Protein AF-A0AAW5ZB69-F1 (afdb_monomer)

Sequence (77 aa):
EVDIAVDPIEGTRMVAMGQSNALAVMAFAPRGSLLHAPDMYMKKLVVNRLAAGAIDLSLPLVDNLRNVAKALGKPLD

Mean predicted aligned error: 3.07 Å

Foldseek 3Di:
DKDKDWDQWDPPVCVVVVHPDIDTDMDIDHPPPDPPDDPDDDDDDDADPLLVPQDDPPDDPVSSLVSRCVSVVHDSD

Organism: Escherichia coli (NCBI:txid562)

Structure (mmCIF, N/CA/C/O backbone):
data_AF-A0AAW5ZB69-F1
#
_entry.id   AF-A0AAW5ZB69-F1
#
loop_
_atom_site.group_PDB
_atom_site.id
_atom_site.type_symbol
_atom_site.label_atom_id
_atom_site.label_alt_id
_atom_site.label_comp_id
_atom_site.label_asym_id
_atom_site.label_entity_id
_atom_site.label_seq_id
_atom_site.pdbx_PDB_ins_code
_atom_site.Cartn_x
_atom_site.Cartn_y
_atom_site.Cartn_z
_atom_site.occupancy
_atom_site.B_iso_or_equiv
_atom_site.auth_seq_id
_atom_site.auth_comp_id
_atom_site.auth_asym_id
_atom_site.auth_atom_id
_atom_site.pdbx_PDB_model_num
ATOM 1 N N . GLU A 1 1 ? 24.404 6.105 -0.354 1.00 91.00 1 GLU A N 1
ATOM 2 C CA . GLU A 1 1 ? 23.846 5.162 -1.345 1.00 91.00 1 GLU A CA 1
ATOM 3 C C . GLU A 1 1 ? 22.338 5.083 -1.145 1.00 91.00 1 GLU A C 1
ATOM 5 O O . GLU A 1 1 ? 21.895 5.265 -0.012 1.00 91.00 1 GLU A O 1
ATOM 10 N N . VAL A 1 2 ? 21.570 4.906 -2.219 1.00 96.94 2 VAL A N 1
ATOM 11 C CA . VAL A 1 2 ? 20.099 4.941 -2.211 1.00 96.94 2 VAL A CA 1
ATOM 12 C C . VAL A 1 2 ? 19.546 3.711 -2.920 1.00 96.94 2 VAL A C 1
ATOM 14 O O . VAL A 1 2 ? 20.143 3.261 -3.896 1.00 96.94 2 VAL A O 1
ATOM 17 N N . ASP A 1 3 ? 18.400 3.221 -2.459 1.00 97.94 3 ASP A N 1
ATOM 18 C CA . ASP A 1 3 ? 17.602 2.242 -3.192 1.00 97.94 3 ASP A CA 1
ATOM 19 C C . ASP A 1 3 ? 16.560 2.966 -4.039 1.00 97.94 3 ASP A C 1
ATOM 21 O O . ASP A 1 3 ? 16.041 4.020 -3.651 1.00 97.94 3 ASP A O 1
ATOM 25 N N . ILE A 1 4 ? 16.238 2.376 -5.188 1.00 97.50 4 ILE A N 1
ATOM 26 C CA . ILE A 1 4 ? 15.269 2.917 -6.137 1.00 97.50 4 ILE A CA 1
ATOM 2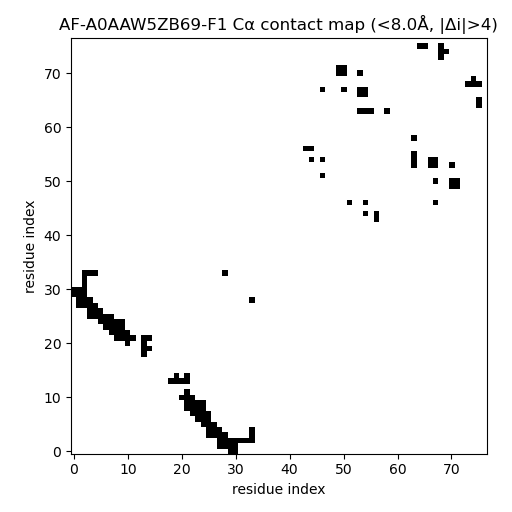7 C C . ILE A 1 4 ? 14.283 1.811 -6.500 1.00 97.50 4 ILE A C 1
ATOM 29 O O . ILE A 1 4 ? 14.690 0.740 -6.947 1.00 97.50 4 ILE A O 1
ATOM 33 N N . ALA A 1 5 ? 12.990 2.086 -6.338 1.00 97.81 5 ALA A N 1
ATOM 34 C CA . ALA A 1 5 ? 11.912 1.275 -6.893 1.00 97.81 5 ALA A CA 1
ATOM 35 C C . ALA A 1 5 ? 11.234 2.050 -8.024 1.00 97.81 5 ALA A C 1
ATOM 37 O O . ALA A 1 5 ? 10.962 3.246 -7.889 1.00 97.81 5 ALA A O 1
ATOM 38 N N . VAL A 1 6 ? 10.971 1.373 -9.140 1.00 97.56 6 VAL A N 1
ATOM 39 C CA . VAL A 1 6 ? 10.396 1.980 -10.343 1.00 97.56 6 VAL A CA 1
ATOM 40 C C . VAL A 1 6 ? 9.207 1.176 -10.836 1.00 97.56 6 VAL A C 1
ATOM 42 O O .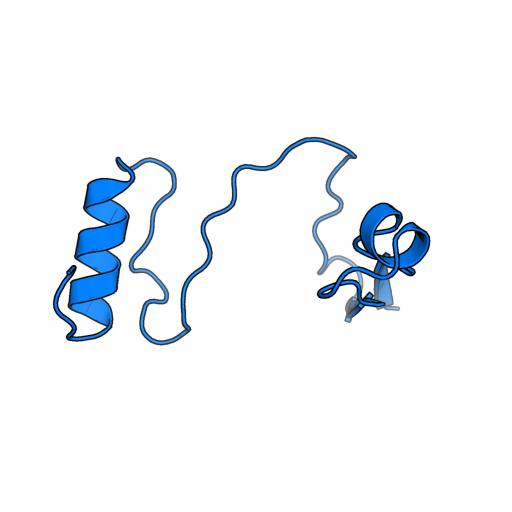 VAL A 1 6 ? 9.250 -0.051 -10.854 1.00 97.56 6 VAL A O 1
ATOM 45 N N . ASP A 1 7 ? 8.192 1.895 -11.294 1.00 97.75 7 ASP A N 1
ATOM 46 C CA . ASP A 1 7 ? 7.169 1.388 -12.196 1.00 97.75 7 ASP A CA 1
ATOM 47 C C . ASP A 1 7 ? 6.975 2.425 -13.315 1.00 97.75 7 ASP A C 1
ATOM 49 O O . ASP A 1 7 ? 6.212 3.386 -13.163 1.00 97.75 7 ASP A O 1
ATOM 53 N N . PRO A 1 8 ? 7.757 2.330 -14.409 1.00 97.38 8 PRO A N 1
ATOM 54 C CA . PRO A 1 8 ? 7.759 3.351 -15.453 1.00 97.38 8 PRO A CA 1
ATOM 55 C C . PRO A 1 8 ? 6.391 3.548 -16.115 1.00 97.38 8 PRO A C 1
ATOM 57 O O . PRO A 1 8 ? 6.105 4.647 -16.588 1.00 97.38 8 PRO A O 1
ATOM 60 N N . ILE A 1 9 ? 5.567 2.495 -16.160 1.00 97.88 9 ILE A N 1
ATOM 61 C CA . ILE A 1 9 ? 4.200 2.527 -16.682 1.00 97.88 9 ILE A CA 1
ATOM 62 C C . ILE A 1 9 ? 3.343 1.585 -15.835 1.00 97.88 9 ILE A C 1
ATOM 64 O O . ILE A 1 9 ? 3.106 0.437 -16.221 1.00 97.88 9 ILE A O 1
ATOM 68 N N . GLU A 1 10 ? 2.805 2.105 -14.735 1.00 97.62 10 GLU A N 1
ATOM 69 C CA . GLU A 1 10 ? 1.761 1.394 -14.012 1.00 97.62 10 GLU A CA 1
ATOM 70 C C . GLU A 1 10 ? 0.462 1.483 -14.821 1.00 97.62 10 GLU A C 1
ATOM 72 O O . GLU A 1 10 ? 0.007 2.565 -15.219 1.00 97.62 10 GLU A O 1
ATOM 77 N N . GLY A 1 11 ? -0.131 0.324 -15.101 1.00 97.06 11 GLY A N 1
ATOM 78 C CA . GLY A 1 11 ? -1.301 0.228 -15.967 1.00 97.06 11 GLY A CA 1
ATOM 79 C C . GLY A 1 11 ? -1.003 0.267 -17.470 1.00 97.06 11 GLY A C 1
ATOM 80 O O . GLY A 1 11 ? -1.716 0.936 -18.219 1.00 97.06 11 GLY A O 1
ATOM 81 N N . THR A 1 12 ? -0.012 -0.493 -17.948 1.00 97.81 12 THR A N 1
ATOM 82 C CA . THR A 1 12 ? 0.337 -0.631 -19.384 1.00 97.81 12 THR A CA 1
ATOM 83 C C . THR A 1 12 ? -0.872 -0.825 -20.314 1.00 97.81 12 THR A C 1
ATOM 85 O O . THR A 1 12 ? -0.985 -0.155 -21.342 1.00 97.81 12 THR A O 1
ATOM 88 N N . ARG A 1 13 ? -1.833 -1.683 -19.935 1.00 98.19 13 ARG A N 1
ATOM 89 C CA . ARG A 1 13 ? -3.087 -1.898 -20.685 1.00 98.19 13 ARG A CA 1
ATOM 90 C C . ARG A 1 13 ? -3.937 -0.628 -20.782 1.00 98.19 13 ARG A C 1
ATOM 92 O O . ARG A 1 13 ? -4.546 -0.386 -21.820 1.00 98.19 13 ARG A O 1
ATOM 99 N N . MET A 1 14 ? -4.002 0.161 -19.708 1.00 98.06 14 MET A N 1
ATOM 100 C CA . MET A 1 14 ? -4.787 1.397 -19.667 1.00 98.06 14 MET A CA 1
ATOM 101 C C . MET A 1 14 ? -4.208 2.428 -20.638 1.00 98.06 14 MET A C 1
ATOM 103 O O . MET A 1 14 ? -4.967 2.997 -21.417 1.00 98.06 14 MET A O 1
ATOM 107 N N . VAL A 1 15 ? -2.877 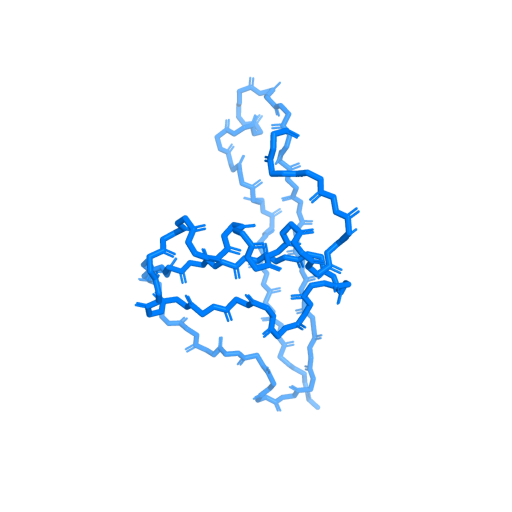2.560 -20.699 1.00 97.88 15 VAL A N 1
ATOM 108 C CA . VAL A 1 15 ? -2.199 3.387 -21.715 1.00 97.88 15 VAL A CA 1
ATOM 109 C C . VAL A 1 15 ? -2.524 2.903 -23.127 1.00 97.88 15 VAL A C 1
ATOM 111 O O . VAL A 1 15 ? -2.952 3.696 -23.962 1.00 97.88 15 VAL A O 1
ATOM 114 N N . ALA A 1 16 ? -2.383 1.600 -23.387 1.00 98.31 16 ALA A N 1
ATOM 115 C CA . ALA A 1 16 ? -2.615 1.025 -24.713 1.00 98.31 16 ALA A CA 1
ATOM 116 C C . ALA A 1 16 ? -4.053 1.229 -25.227 1.00 98.31 16 ALA A C 1
ATOM 118 O O . ALA A 1 16 ? -4.273 1.302 -26.433 1.00 98.31 16 ALA A O 1
ATOM 119 N N . MET A 1 17 ? -5.030 1.319 -24.321 1.00 98.12 17 MET A N 1
ATOM 120 C CA . MET A 1 17 ? -6.451 1.463 -24.651 1.00 98.12 17 MET A CA 1
ATOM 121 C C . MET A 1 17 ? -6.994 2.888 -24.457 1.00 98.12 17 MET A C 1
ATOM 123 O O . MET A 1 17 ? -8.196 3.092 -24.610 1.00 98.12 17 MET A O 1
ATOM 127 N N . GLY A 1 18 ? -6.156 3.865 -24.091 1.00 97.31 18 GLY A N 1
ATOM 128 C CA . GLY A 1 18 ? -6.599 5.238 -23.815 1.00 97.31 18 GLY A CA 1
ATOM 129 C C . GLY A 1 18 ? -7.544 5.357 -22.610 1.00 97.31 18 GLY A C 1
ATOM 130 O O . GLY A 1 18 ? -8.419 6.221 -22.590 1.00 97.31 18 GLY A O 1
ATOM 131 N N . GLN A 1 19 ? -7.406 4.469 -21.624 1.00 98.44 19 GLN A N 1
ATOM 132 C CA . GLN A 1 19 ? -8.198 4.473 -20.393 1.00 98.44 19 GLN A CA 1
ATOM 133 C C . GLN A 1 19 ? -7.523 5.326 -19.308 1.00 98.44 19 GLN A C 1
ATOM 135 O O . GLN A 1 19 ? -6.305 5.497 -19.291 1.00 98.44 19 GLN A O 1
ATOM 140 N N . SER A 1 20 ? -8.322 5.853 -18.378 1.00 97.75 20 SER A N 1
ATOM 141 C CA . SER A 1 20 ? -7.834 6.617 -17.223 1.00 97.75 20 SER A CA 1
ATOM 142 C C . SER A 1 20 ? -6.993 5.767 -16.255 1.00 97.75 20 SER A C 1
ATOM 144 O O . SER A 1 20 ? -7.050 4.542 -16.287 1.00 97.75 20 SER A O 1
ATOM 146 N N . ASN A 1 21 ? -6.300 6.441 -15.329 1.00 96.56 21 ASN A N 1
ATOM 147 C CA . ASN A 1 21 ? -5.584 5.873 -14.172 1.00 96.56 21 ASN A CA 1
ATOM 148 C C . ASN A 1 21 ? -4.262 5.138 -14.458 1.00 96.56 21 ASN A C 1
ATOM 150 O O . ASN A 1 21 ? -3.753 4.462 -13.568 1.00 96.56 21 ASN A O 1
ATOM 154 N N . ALA A 1 22 ? -3.671 5.305 -15.642 1.00 98.06 22 ALA A N 1
ATOM 155 C CA . ALA A 1 22 ? -2.258 4.982 -15.841 1.00 98.06 22 ALA A CA 1
ATOM 156 C C . ALA A 1 22 ? -1.353 6.073 -15.245 1.00 98.06 22 ALA A C 1
ATOM 158 O O . ALA A 1 22 ? -1.689 7.260 -15.304 1.00 98.06 22 ALA A O 1
ATOM 159 N N . LEU A 1 23 ? -0.201 5.681 -14.700 1.00 98.06 23 LEU A N 1
ATOM 160 C CA . LEU A 1 23 ? 0.766 6.601 -14.099 1.00 98.06 23 LEU A CA 1
ATOM 161 C C . LEU A 1 23 ? 2.206 6.089 -14.238 1.00 98.06 23 LEU A C 1
ATOM 163 O O . LEU A 1 23 ? 2.440 4.889 -14.294 1.00 98.06 23 LEU A O 1
ATOM 167 N N . ALA A 1 24 ? 3.173 7.005 -14.258 1.00 98.25 24 ALA A N 1
ATOM 168 C CA . ALA A 1 24 ? 4.590 6.679 -14.095 1.00 98.25 24 ALA A CA 1
ATOM 169 C C . ALA A 1 24 ? 4.989 6.909 -12.631 1.00 98.25 24 ALA A C 1
ATOM 171 O O . ALA A 1 24 ? 4.696 7.972 -12.076 1.00 98.25 24 ALA A O 1
ATOM 172 N N . VAL A 1 25 ? 5.643 5.928 -12.000 1.00 98.00 25 VAL A N 1
ATOM 173 C CA . VAL A 1 25 ? 5.948 5.940 -10.560 1.00 98.00 25 VAL A CA 1
ATOM 174 C C . VAL A 1 25 ? 7.415 5.626 -10.298 1.00 98.00 25 VAL A C 1
ATOM 176 O O . VAL A 1 25 ? 8.018 4.746 -10.909 1.00 98.00 25 VAL A O 1
ATOM 179 N N . MET A 1 26 ? 7.993 6.340 -9.335 1.00 97.88 26 MET A N 1
ATOM 180 C CA . MET A 1 26 ? 9.339 6.097 -8.829 1.00 97.88 26 MET A CA 1
ATOM 181 C C . MET A 1 26 ? 9.407 6.450 -7.343 1.00 97.88 26 MET A C 1
ATOM 183 O O . MET A 1 26 ? 8.804 7.431 -6.906 1.00 97.88 26 MET A O 1
ATOM 187 N N . ALA A 1 27 ? 10.151 5.660 -6.572 1.00 97.94 27 ALA A N 1
ATOM 188 C CA . ALA A 1 27 ? 10.409 5.888 -5.157 1.00 97.94 27 ALA A CA 1
ATOM 189 C C . ALA A 1 27 ? 11.902 5.734 -4.849 1.00 97.94 27 ALA A C 1
ATOM 191 O O . ALA A 1 27 ? 12.568 4.852 -5.390 1.00 97.94 27 ALA A O 1
ATOM 192 N N . PHE A 1 28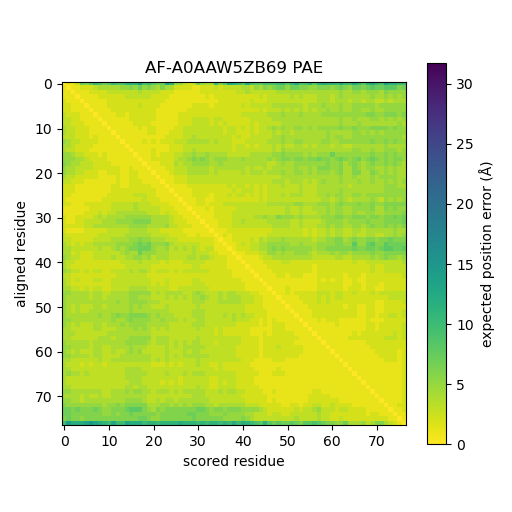 ? 12.403 6.577 -3.945 1.00 98.00 28 PHE A N 1
ATOM 193 C CA . PHE A 1 28 ? 13.793 6.590 -3.494 1.00 98.00 28 PHE A CA 1
ATOM 194 C C . PHE A 1 28 ? 13.841 6.532 -1.972 1.00 98.00 28 PHE A C 1
ATOM 196 O O . PHE A 1 28 ? 13.054 7.207 -1.304 1.00 98.00 28 PHE A O 1
ATOM 203 N N . ALA A 1 29 ? 14.788 5.781 -1.421 1.00 98.06 29 ALA A N 1
ATOM 204 C CA . ALA A 1 29 ? 15.015 5.732 0.019 1.00 98.06 29 ALA A CA 1
ATOM 205 C C . ALA A 1 29 ? 16.497 5.463 0.337 1.00 98.06 29 ALA A C 1
ATOM 207 O O . ALA A 1 29 ? 17.246 5.037 -0.547 1.00 98.06 29 ALA A O 1
ATOM 208 N N . PRO A 1 30 ? 16.960 5.702 1.580 1.00 98.31 30 PRO A N 1
ATOM 209 C CA . PRO A 1 30 ? 18.282 5.249 2.004 1.00 98.31 30 PRO A CA 1
ATOM 210 C C . PRO A 1 30 ? 18.447 3.744 1.761 1.00 98.31 30 PRO A C 1
ATOM 212 O O . PRO A 1 30 ? 17.478 2.992 1.886 1.00 98.31 30 PRO A O 1
ATOM 215 N N . ARG A 1 31 ? 19.668 3.301 1.445 1.00 97.50 31 ARG A N 1
ATOM 216 C CA . ARG A 1 31 ? 19.966 1.881 1.197 1.00 97.50 31 ARG A CA 1
ATOM 217 C C . ARG A 1 31 ? 19.402 0.965 2.297 1.00 97.50 31 ARG A C 1
ATOM 219 O O . ARG A 1 31 ? 19.604 1.231 3.480 1.00 97.50 31 ARG A O 1
ATOM 226 N N . GLY A 1 32 ? 18.736 -0.116 1.902 1.00 96.69 32 GLY A N 1
ATOM 227 C CA . GLY A 1 32 ? 18.093 -1.104 2.769 1.00 96.69 32 GLY A CA 1
ATOM 228 C C . GLY A 1 32 ? 16.712 -0.707 3.303 1.00 96.69 32 GLY A C 1
ATOM 229 O O . GLY A 1 32 ? 16.146 -1.452 4.099 1.00 96.69 32 GLY A O 1
ATOM 230 N N . SER A 1 33 ? 16.164 0.450 2.910 1.00 97.50 33 SER A N 1
ATOM 231 C CA . SER A 1 33 ? 14.878 0.941 3.443 1.00 97.50 33 SER A CA 1
ATOM 232 C C . SER A 1 33 ? 13.662 0.458 2.653 1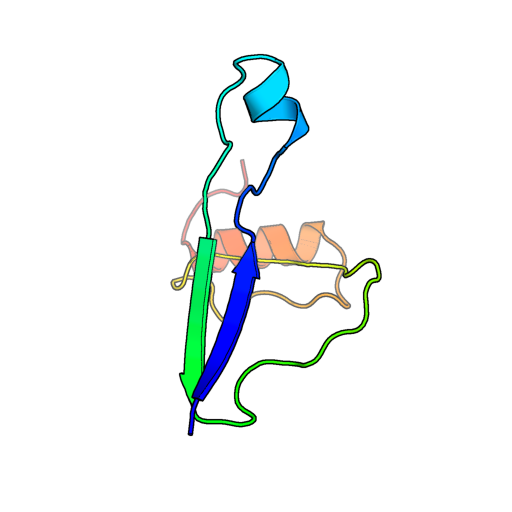.00 97.50 33 SER A C 1
ATOM 234 O O . SER A 1 33 ? 12.542 0.519 3.161 1.00 97.50 33 SER A O 1
ATOM 236 N N . LEU A 1 34 ? 13.852 0.011 1.408 1.00 97.88 34 LEU A N 1
ATOM 237 C CA . LEU A 1 34 ? 12.781 -0.565 0.599 1.00 97.88 34 LEU A CA 1
ATOM 238 C C . LEU A 1 34 ? 12.774 -2.084 0.777 1.00 97.88 34 LEU A C 1
ATOM 240 O O . LEU A 1 34 ? 13.810 -2.739 0.697 1.00 97.88 34 LEU A O 1
ATOM 244 N N . LEU A 1 35 ? 11.592 -2.659 1.005 1.00 97.25 35 LEU A N 1
ATOM 245 C CA . LEU A 1 35 ? 11.444 -4.111 1.050 1.00 97.25 35 LEU A CA 1
ATOM 246 C C . LEU A 1 35 ? 11.770 -4.696 -0.333 1.00 97.25 35 LEU A C 1
ATOM 248 O O . LEU A 1 35 ? 11.038 -4.456 -1.293 1.00 97.25 35 LEU A O 1
ATOM 252 N N . HIS A 1 36 ? 12.821 -5.512 -0.414 1.00 94.94 36 HIS A N 1
ATOM 253 C CA . HIS A 1 36 ? 13.148 -6.307 -1.599 1.00 94.94 36 HIS A CA 1
ATOM 254 C C . HIS A 1 36 ? 12.189 -7.497 -1.724 1.00 94.94 36 HIS A C 1
ATOM 256 O O . HIS A 1 36 ? 12.531 -8.638 -1.412 1.00 94.94 36 HIS A O 1
ATOM 262 N N . ALA A 1 37 ? 10.953 -7.211 -2.128 1.00 94.81 37 ALA A N 1
ATOM 263 C CA . ALA A 1 37 ? 9.943 -8.230 -2.357 1.00 94.81 37 ALA A CA 1
ATOM 264 C C . ALA A 1 37 ? 10.203 -8.958 -3.693 1.00 94.81 37 ALA A C 1
ATOM 266 O O . ALA A 1 37 ? 10.509 -8.301 -4.690 1.00 94.81 37 ALA A O 1
ATOM 267 N N . PRO A 1 38 ? 10.080 -10.295 -3.742 1.00 95.56 38 PRO A N 1
ATOM 268 C CA . PRO A 1 38 ? 10.049 -11.036 -5.002 1.00 95.56 38 PRO A CA 1
ATOM 269 C C . PRO A 1 38 ? 8.788 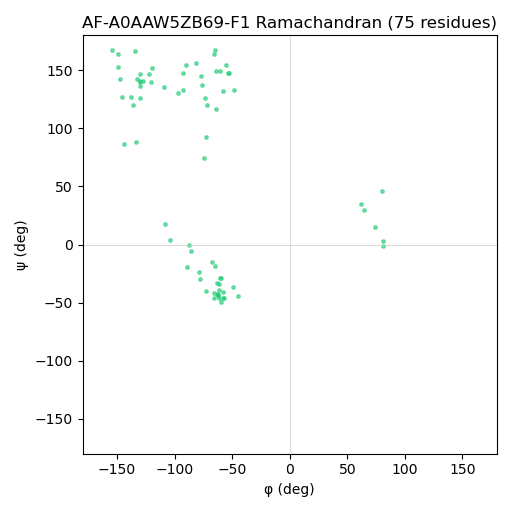-10.703 -5.815 1.00 95.56 38 PRO A C 1
ATOM 271 O O . PRO A 1 38 ? 7.805 -10.191 -5.276 1.00 95.56 38 PRO A O 1
ATOM 274 N N . ASP A 1 39 ? 8.801 -11.047 -7.102 1.00 95.94 39 ASP A N 1
ATOM 275 C CA . ASP A 1 39 ? 7.649 -10.874 -7.990 1.00 95.94 39 ASP A CA 1
ATOM 276 C C . ASP A 1 39 ? 6.553 -11.905 -7.674 1.00 95.94 39 ASP A C 1
ATOM 278 O O . ASP A 1 39 ? 6.590 -13.059 -8.105 1.00 95.94 39 ASP A O 1
ATOM 282 N N . MET A 1 40 ? 5.617 -11.510 -6.814 1.00 96.75 40 MET A N 1
ATOM 283 C CA . MET A 1 40 ? 4.503 -12.337 -6.366 1.00 96.75 40 MET A CA 1
ATOM 284 C C . MET A 1 40 ? 3.320 -11.479 -5.920 1.00 96.75 40 MET A C 1
ATOM 286 O O . MET A 1 40 ? 3.431 -10.277 -5.672 1.00 96.75 40 MET A O 1
ATOM 290 N N . TYR A 1 41 ? 2.167 -12.123 -5.748 1.00 97.50 41 TYR A N 1
ATOM 291 C CA . TYR A 1 41 ? 1.006 -11.473 -5.155 1.00 97.50 41 TYR A CA 1
ATOM 292 C C . TYR A 1 41 ? 1.250 -11.054 -3.701 1.00 97.50 41 TYR A C 1
ATOM 294 O O . TYR A 1 41 ? 1.937 -11.727 -2.935 1.00 97.50 41 TYR A O 1
ATOM 302 N N . MET A 1 42 ? 0.596 -9.964 -3.296 1.00 98.00 42 MET A N 1
ATOM 303 C CA . MET A 1 42 ? 0.616 -9.456 -1.927 1.00 98.00 42 MET A CA 1
ATOM 304 C C . MET A 1 42 ? -0.789 -9.014 -1.517 1.00 98.00 42 MET A C 1
ATOM 306 O O . MET A 1 42 ? -1.411 -8.194 -2.195 1.00 98.00 42 MET A O 1
ATOM 310 N N . LYS A 1 43 ? -1.285 -9.526 -0.384 1.00 97.38 43 LYS A N 1
ATOM 311 C CA . LYS A 1 43 ? -2.522 -9.039 0.243 1.00 97.38 43 LYS A CA 1
ATOM 312 C C . LYS A 1 43 ? -2.242 -7.665 0.860 1.00 97.38 43 LYS A C 1
ATOM 314 O O . LYS A 1 43 ? -1.377 -7.550 1.723 1.00 97.38 43 LYS A O 1
ATOM 319 N N . LYS A 1 44 ? -2.964 -6.632 0.421 1.00 97.94 44 LYS A N 1
ATOM 320 C CA . LYS A 1 44 ? -2.781 -5.241 0.865 1.00 97.94 44 LYS A CA 1
ATOM 321 C C . LYS A 1 44 ? -4.075 -4.716 1.487 1.00 97.94 44 LYS A C 1
ATOM 323 O O . LYS A 1 44 ? -5.157 -4.974 0.969 1.00 97.94 44 LYS A O 1
ATOM 328 N N . LEU A 1 45 ? -3.951 -3.954 2.569 1.00 98.12 45 LEU A N 1
ATOM 329 C CA . LEU A 1 45 ? -5.020 -3.140 3.146 1.00 98.12 45 LEU A CA 1
ATOM 330 C C . LEU A 1 45 ? -4.408 -1.783 3.495 1.00 98.12 45 LEU A C 1
ATOM 332 O O . LEU A 1 45 ? -3.430 -1.723 4.235 1.00 98.12 45 LEU A O 1
ATOM 336 N N . VAL A 1 46 ? -4.932 -0.711 2.903 1.00 98.00 46 VAL A N 1
ATOM 337 C CA . VAL A 1 46 ? -4.363 0.643 2.993 1.00 98.00 46 VAL A CA 1
ATOM 338 C C . VAL A 1 46 ? -5.472 1.608 3.390 1.00 98.00 46 VAL A C 1
ATOM 340 O O . VAL A 1 46 ? -6.581 1.522 2.867 1.00 98.00 46 VAL A O 1
ATOM 343 N N . VAL A 1 47 ? -5.184 2.516 4.322 1.00 98.00 47 VAL A N 1
ATOM 344 C CA . VAL A 1 47 ? -6.160 3.460 4.885 1.00 98.00 47 VAL A CA 1
ATOM 345 C C . VAL A 1 47 ? -5.601 4.877 4.954 1.00 98.00 47 VAL A C 1
ATOM 347 O O . VAL A 1 47 ? -4.400 5.105 4.808 1.00 98.00 47 VAL A O 1
ATOM 350 N N . ASN A 1 48 ? -6.488 5.844 5.192 1.00 96.75 48 ASN A N 1
ATOM 351 C CA . ASN A 1 48 ? -6.104 7.222 5.478 1.00 96.75 48 ASN A CA 1
ATOM 352 C C . ASN A 1 48 ? -5.239 7.291 6.752 1.00 96.75 48 ASN A C 1
ATOM 354 O O . ASN A 1 48 ? -5.447 6.523 7.689 1.00 96.75 48 ASN A O 1
ATOM 358 N N . ARG A 1 49 ? -4.327 8.268 6.821 1.00 97.69 49 ARG A N 1
ATOM 359 C CA . ARG A 1 49 ? -3.510 8.560 8.010 1.00 97.69 49 ARG A CA 1
ATOM 360 C C . ARG A 1 49 ? -4.331 8.676 9.301 1.00 97.69 49 ARG A C 1
ATOM 362 O O . ARG A 1 49 ? -3.858 8.233 10.339 1.00 97.69 49 ARG A O 1
ATOM 369 N N . LEU A 1 50 ? -5.541 9.234 9.245 1.00 97.56 50 LEU A N 1
ATOM 370 C CA . LEU A 1 50 ? -6.432 9.366 10.408 1.00 97.56 50 LEU A CA 1
ATOM 371 C C . LEU A 1 50 ? -6.912 8.015 10.970 1.00 97.56 50 LEU A C 1
ATOM 373 O O . LEU A 1 50 ? -7.333 7.949 12.116 1.00 97.56 50 LEU A O 1
ATOM 377 N N . ALA A 1 51 ? -6.819 6.941 10.184 1.00 98.00 51 ALA A N 1
ATOM 378 C CA . ALA A 1 51 ? -7.131 5.572 10.588 1.00 98.00 51 ALA A CA 1
ATOM 379 C C . ALA A 1 51 ? -5.869 4.695 10.722 1.00 98.00 51 ALA A C 1
ATOM 381 O O . ALA A 1 51 ? -5.959 3.466 10.715 1.00 98.00 51 ALA A O 1
ATOM 382 N N . ALA A 1 52 ? -4.679 5.299 10.820 1.00 97.94 52 ALA A N 1
ATOM 383 C CA . ALA A 1 52 ? -3.447 4.551 11.044 1.00 97.94 52 ALA A CA 1
ATOM 384 C C . ALA A 1 52 ? -3.547 3.728 12.342 1.00 97.94 52 ALA A C 1
ATOM 386 O O . ALA A 1 52 ? -3.960 4.237 13.380 1.00 97.94 52 ALA A O 1
ATOM 387 N N . GLY A 1 53 ? -3.185 2.444 12.270 1.00 97.38 53 GLY A N 1
ATOM 388 C CA . GLY A 1 53 ? -3.302 1.509 13.395 1.00 97.38 53 GLY A CA 1
ATOM 389 C C . GLY A 1 53 ? -4.701 0.917 13.612 1.00 97.38 53 GLY A C 1
ATOM 390 O O . GLY A 1 53 ? -4.860 0.084 14.496 1.00 97.38 53 GLY A O 1
ATOM 391 N N . ALA A 1 54 ? -5.705 1.288 12.808 1.00 98.06 54 ALA A N 1
ATOM 392 C CA . ALA A 1 54 ? -7.067 0.753 12.924 1.00 98.06 54 ALA A CA 1
ATOM 393 C C . ALA A 1 54 ? -7.308 -0.543 12.121 1.00 98.06 54 ALA A C 1
ATOM 395 O O . ALA A 1 54 ? -8.425 -1.063 12.133 1.00 98.06 54 ALA A O 1
ATOM 396 N N . ILE A 1 55 ? -6.297 -1.048 11.405 1.00 98.31 55 ILE A N 1
ATOM 397 C CA . ILE A 1 55 ? -6.422 -2.198 10.501 1.00 98.31 55 ILE A CA 1
ATOM 398 C C . ILE A 1 55 ? -5.482 -3.351 10.859 1.00 98.31 55 ILE A C 1
ATOM 400 O O . ILE A 1 55 ? -4.347 -3.129 11.273 1.00 98.31 55 ILE A O 1
ATOM 404 N N . ASP A 1 56 ? -5.949 -4.574 10.621 1.00 98.25 56 ASP A N 1
ATOM 405 C CA . ASP A 1 56 ? -5.196 -5.821 10.745 1.00 98.25 56 ASP A CA 1
ATOM 406 C C . ASP A 1 56 ? -5.658 -6.827 9.671 1.00 98.25 56 ASP A C 1
ATOM 408 O O . ASP A 1 56 ? -6.843 -7.142 9.539 1.00 98.25 56 ASP A O 1
ATOM 412 N N . LEU A 1 57 ? -4.705 -7.354 8.896 1.00 98.12 57 LEU A N 1
ATOM 413 C CA . LEU A 1 57 ? -4.948 -8.335 7.835 1.00 98.12 57 LEU A CA 1
ATOM 414 C C . LEU A 1 57 ? -5.412 -9.711 8.341 1.00 98.12 57 LEU A C 1
ATOM 416 O O . LEU A 1 57 ? -5.890 -10.501 7.513 1.00 98.12 57 LEU A O 1
ATOM 420 N N . SER A 1 58 ? -5.251 -9.993 9.639 1.00 97.94 58 SER A N 1
ATOM 421 C CA . SER A 1 58 ? -5.706 -11.217 10.310 1.00 97.94 58 SER A CA 1
ATOM 422 C C . SER A 1 58 ? -7.206 -11.201 10.634 1.00 97.94 58 SER A C 1
ATOM 424 O O . SER A 1 58 ? -7.828 -12.260 10.730 1.00 97.94 58 SER A O 1
ATOM 426 N N . LEU A 1 59 ? -7.804 -10.010 10.743 1.00 98.25 59 LEU A N 1
ATOM 427 C CA . LEU A 1 59 ? -9.220 -9.840 11.051 1.00 98.25 59 LEU A CA 1
ATOM 428 C C . LEU A 1 59 ? -10.106 -10.019 9.805 1.00 98.25 59 LEU A C 1
ATOM 430 O O . LEU A 1 59 ? -9.668 -9.762 8.674 1.00 98.25 59 LEU A O 1
ATOM 434 N N . PRO A 1 60 ? -11.390 -10.379 9.987 1.00 98.31 60 PRO A N 1
ATOM 435 C CA . PRO A 1 60 ? -12.393 -10.269 8.934 1.00 98.31 60 PRO A CA 1
ATOM 436 C C . PRO A 1 60 ? -12.446 -8.856 8.328 1.00 98.31 60 PRO A C 1
ATOM 438 O O . PRO A 1 60 ? -12.249 -7.846 9.010 1.00 98.31 60 PRO A O 1
ATOM 441 N N . LEU A 1 61 ? -12.759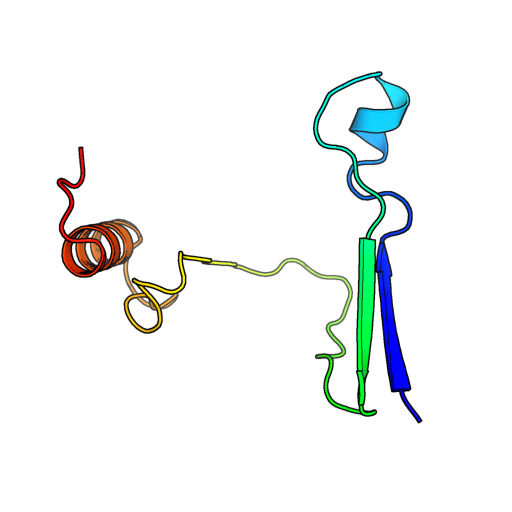 -8.761 7.030 1.00 98.06 61 LEU A N 1
ATOM 442 C CA . LEU A 1 61 ? -12.820 -7.470 6.328 1.00 98.06 61 LEU A CA 1
ATOM 443 C C . LEU A 1 61 ? -13.829 -6.510 6.976 1.00 98.06 61 LEU A C 1
ATOM 445 O O . LEU A 1 61 ? -13.537 -5.330 7.133 1.00 98.06 61 LEU A O 1
ATOM 449 N N . VAL A 1 62 ? -14.993 -7.014 7.394 1.00 98.12 62 VAL A N 1
ATOM 450 C CA . VAL A 1 62 ? -16.050 -6.196 8.013 1.00 98.12 62 VAL A CA 1
ATOM 451 C C . VAL A 1 62 ? -15.597 -5.530 9.315 1.00 98.12 62 VAL A C 1
ATOM 453 O O . VAL A 1 62 ? -15.979 -4.391 9.582 1.00 98.12 62 VAL A O 1
ATOM 456 N N . ASP A 1 63 ? -14.743 -6.193 10.094 1.00 98.44 63 ASP A N 1
ATOM 457 C CA . ASP A 1 63 ? -14.241 -5.645 11.353 1.00 98.44 63 ASP A CA 1
ATOM 458 C C . ASP A 1 63 ? -13.229 -4.530 11.087 1.00 98.44 63 ASP A C 1
ATOM 460 O O . ASP A 1 63 ? -13.309 -3.466 11.699 1.00 98.44 63 ASP A O 1
ATOM 464 N N . ASN A 1 64 ? -12.365 -4.704 10.079 1.00 98.44 64 ASN A N 1
ATOM 465 C CA . ASN A 1 64 ? -11.505 -3.627 9.589 1.00 98.44 64 ASN A CA 1
ATOM 466 C C . ASN A 1 64 ? -12.317 -2.408 9.127 1.00 98.44 64 ASN A C 1
ATOM 468 O O . ASN A 1 64 ? -11.994 -1.281 9.495 1.00 98.44 64 ASN A O 1
ATOM 472 N N . LEU A 1 65 ? -13.391 -2.614 8.357 1.00 98.25 65 LEU A N 1
ATOM 473 C CA . LEU A 1 65 ? -14.231 -1.514 7.873 1.00 98.25 65 LEU A CA 1
ATOM 474 C C . LEU A 1 65 ? -14.891 -0.743 9.026 1.00 98.25 65 LEU A C 1
ATOM 476 O O . LEU A 1 65 ? -14.865 0.487 9.035 1.00 98.25 65 LEU A O 1
ATOM 480 N N . ARG A 1 66 ? -15.421 -1.446 10.034 1.00 98.44 66 ARG A N 1
ATOM 481 C CA . ARG A 1 66 ? -15.993 -0.824 11.242 1.00 98.44 66 ARG A CA 1
ATOM 482 C C . ARG A 1 66 ? -14.949 -0.045 12.039 1.00 98.44 66 ARG A C 1
ATOM 484 O O . ARG A 1 66 ? -15.231 1.068 12.481 1.00 98.44 66 ARG A O 1
ATOM 491 N N . ASN A 1 67 ? -13.747 -0.599 12.199 1.00 98.31 67 ASN A N 1
ATOM 492 C CA . ASN A 1 67 ? -12.649 0.075 12.892 1.00 98.31 67 ASN A CA 1
ATOM 493 C C . ASN A 1 67 ? -12.240 1.364 12.173 1.00 98.31 67 ASN A C 1
ATOM 495 O O . ASN A 1 67 ? -12.067 2.397 12.818 1.00 98.31 67 ASN A O 1
ATOM 499 N N . VAL A 1 68 ? -12.144 1.325 10.840 1.00 98.44 68 VAL A N 1
ATOM 500 C CA . VAL A 1 68 ? -11.830 2.500 10.018 1.00 98.44 68 VAL A CA 1
ATOM 501 C C . VAL A 1 68 ? -12.943 3.544 10.098 1.00 98.44 68 VAL A C 1
ATOM 503 O O . VAL A 1 68 ? -12.644 4.711 10.332 1.00 98.44 68 VAL A O 1
ATOM 506 N N . ALA A 1 69 ? -14.213 3.151 9.974 1.00 98.38 69 ALA A N 1
ATOM 507 C CA . ALA A 1 69 ? -15.350 4.065 10.104 1.00 98.38 69 ALA A CA 1
ATOM 508 C C . ALA A 1 69 ? -15.344 4.779 11.469 1.00 98.38 69 ALA A C 1
ATOM 510 O O . ALA A 1 69 ? -15.418 6.009 11.534 1.00 98.38 69 ALA A O 1
ATOM 511 N N . LYS A 1 70 ? -15.122 4.024 12.556 1.00 97.94 70 LYS A N 1
ATOM 512 C CA . LYS A 1 70 ? -14.974 4.570 13.912 1.00 97.94 70 LYS A CA 1
ATOM 513 C C . LYS A 1 70 ? -13.781 5.524 14.028 1.00 97.94 70 LYS A C 1
ATOM 515 O O . LYS A 1 70 ? -13.938 6.602 14.593 1.00 97.94 70 LYS A O 1
ATOM 520 N N . ALA A 1 71 ? -12.613 5.157 13.495 1.00 98.00 71 ALA A N 1
ATOM 521 C CA . ALA A 1 71 ? -11.413 5.999 13.529 1.00 98.00 71 ALA A CA 1
ATOM 522 C C . ALA A 1 71 ? -11.593 7.311 12.748 1.00 98.00 71 ALA A C 1
ATOM 524 O O . ALA A 1 71 ? -11.073 8.350 13.144 1.00 98.00 71 ALA A O 1
ATOM 525 N N . LEU A 1 72 ? -12.368 7.279 11.662 1.00 98.00 72 LEU A N 1
ATOM 526 C CA . LEU A 1 72 ? -12.687 8.455 10.855 1.00 98.00 72 LEU A CA 1
ATOM 527 C C . LEU A 1 72 ? -13.891 9.252 11.376 1.00 98.00 72 LEU A C 1
ATOM 529 O O . LEU A 1 72 ? -14.188 10.306 10.815 1.00 98.00 72 LEU A O 1
ATOM 533 N N . GLY A 1 73 ? -14.590 8.767 12.409 1.00 97.56 73 GLY A N 1
ATOM 534 C CA . GLY A 1 73 ? -15.806 9.392 12.931 1.00 97.56 73 GLY A CA 1
ATOM 535 C C . GLY A 1 73 ? -16.937 9.454 11.901 1.00 97.56 73 GLY A C 1
ATOM 536 O O . GLY A 1 73 ? -17.672 10.439 11.862 1.00 97.56 73 GLY A O 1
ATOM 537 N N . LYS A 1 74 ? -17.046 8.442 11.034 1.00 97.50 74 LYS A N 1
ATOM 538 C CA . LYS A 1 74 ? -18.039 8.382 9.957 1.00 97.50 74 LYS A CA 1
ATOM 539 C C . LYS A 1 74 ? -18.964 7.1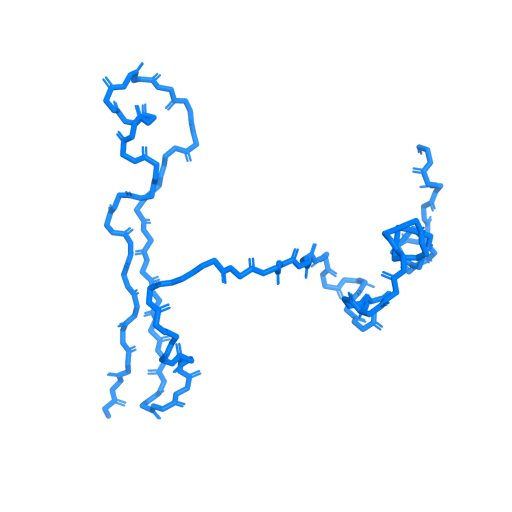74 10.106 1.00 97.50 74 LYS A C 1
ATOM 541 O O . LYS A 1 74 ? -18.537 6.158 10.662 1.00 97.50 74 LYS A O 1
ATOM 546 N N . PRO A 1 75 ? -20.209 7.271 9.605 1.00 97.12 75 PRO A N 1
ATOM 547 C CA . PRO A 1 75 ? -21.021 6.086 9.365 1.00 97.12 75 PRO A CA 1
ATOM 548 C C . PRO A 1 75 ? -20.279 5.104 8.444 1.00 97.12 75 PRO A C 1
ATOM 550 O O . PRO A 1 75 ? -19.364 5.488 7.710 1.00 97.12 75 PRO A O 1
ATOM 553 N N . LEU A 1 76 ? -20.622 3.821 8.558 1.00 96.44 76 LEU A N 1
ATOM 554 C CA . LEU A 1 76 ? -20.053 2.784 7.694 1.00 96.44 76 LEU A CA 1
ATOM 555 C C . LEU A 1 76 ? -20.712 2.790 6.305 1.00 96.44 76 LEU A C 1
ATOM 557 O O . LEU A 1 76 ? -20.072 2.398 5.331 1.00 96.44 76 LEU A O 1
ATOM 561 N N . ASP A 1 77 ? -21.978 3.193 6.255 1.00 92.00 77 ASP A N 1
ATOM 562 C CA . ASP A 1 77 ? -22.788 3.421 5.061 1.00 92.00 77 ASP A CA 1
ATOM 563 C C . ASP A 1 77 ? -22.458 4.737 4.338 1.00 92.00 77 ASP A C 1
ATOM 565 O O . ASP A 1 77 ? -22.098 5.736 5.006 1.00 92.00 77 ASP A O 1
#

pLDDT: mean 97.52, std 1.23, range [91.0, 98.44]

Radius of gyration: 16.97 Å; Cα contacts (8 Å, |Δi|>4): 77; chains: 1; bounding box: 47×22×39 Å

Solvent-accessible surface area (backbone atoms only — not comparable to full-atom values): 5057 Å² total; per-residue (Å²): 119,68,40,76,51,77,38,79,60,40,49,58,70,27,59,76,68,76,45,82,89,49,49,68,45,75,49,78,42,56,62,86,69,66,84,87,71,75,100,67,92,76,94,80,88,86,76,58,78,77,30,65,87,40,67,59,92,89,51,60,68,69,57,33,50,51,36,34,19,59,51,65,74,45,72,84,117

InterPro domains:
  IPR004464 Fructose-1,6-bisphosphatase class 2/Sedoheputulose-1,7-bisphosphatase [PF03320] (1-76)
  IPR004464 Fructose-1,6-bisphosphatase class 2/Se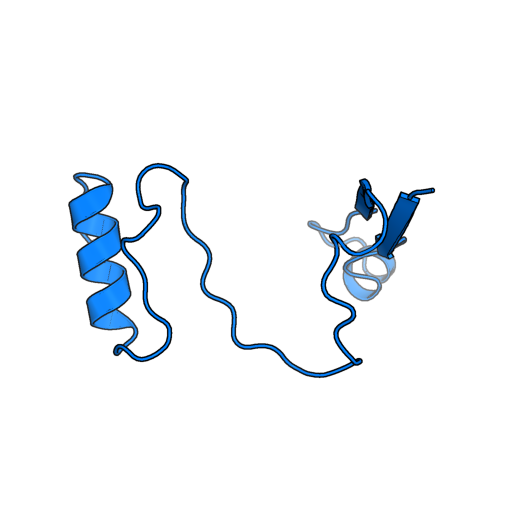doheputulose-1,7-bisphosphatase [PTHR30447] (1-76)

Nearest PDB structures (foldseek):
  3d1r-assembly1_A  TM=9.830E-01  e=1.041E-06  Escherichia coli K-12
  3big-assembly1_A  TM=9.706E-01  e=1.453E-06  unclassified
  2r8t-assembly1_A  TM=9.825E-01  e=1.776E-06  unclassified
  3bih-assembly1_A  TM=9.702E-01  e=4.521E-06  unclassified

Secondary structure (DSSP, 8-state):
-EEEEEEEEETHHHHHTT-S--EEEEEEEETT-S----SS--------GGGTT---TTS-HHHHHHHHHHHHT----